Protein AF-A0A2J8M3Q3-F1 (afdb_monomer)

Nearest PDB structures (foldseek):
  8e0m-assembly4_L  TM=4.796E-01  e=5.998E-02  synthetic construct
  5k7v-assembly1_B  TM=4.804E-01  e=2.200E-01  synthetic construct

Radius of gyration: 15.92 Å; Cα contacts (8 Å, |Δi|>4): 156; chains: 1; bounding box: 39×34×41 Å

InterPro domains:
  IPR028765 IQ calmodulin-binding motif-containing protein 1 [PTHR15673] (1-161)

Sequence (162 aa):
MKPTGTDPRILSIAAEVAKSPEQNVPVILLKLKEIINITPLGSSELKKIKQDIYCYDLIQYCLLVLSQDYSRIQGGWTTISQLTQILSHCCVDLEPGEDAEEFYNELLPSAAENFLVLGRQLQTCFINAAKAEEKDELLHFFQIVTDSLFWLLGGHVELIQN

Organism: Pan troglodytes (NCBI:txid9598)

Solvent-accessible surface area (backbone atoms only — not comparable to full-atom values): 9139 Å² total; per-residue (Å²): 129,86,69,91,78,63,58,68,68,57,54,50,46,45,56,47,50,78,72,47,60,75,79,52,35,66,68,56,57,54,57,53,51,59,59,58,71,75,40,59,86,92,36,74,65,42,49,50,51,35,45,46,38,50,77,60,47,49,50,57,52,44,49,54,60,67,71,45,70,57,92,70,43,72,68,38,66,65,44,51,32,51,44,42,38,45,44,26,60,44,61,38,87,54,76,61,70,93,50,38,66,55,43,64,71,46,51,49,53,51,49,53,51,45,39,53,52,51,42,52,50,37,51,52,51,41,73,69,46,87,50,69,70,59,32,55,52,36,50,52,44,38,49,44,34,51,52,24,45,51,51,32,43,72,59,38,57,66,84,75,58,128

Secondary structure (DSSP, 8-state):
---TT--HHHHHHHHHHTTS-GGGHHHHHTHHHHHHHHSPTT-HHHHHHHHHHHHTTHHHHHHHHHTS-GGGSTTHHHHHHHHHHHHHHHHTT---GGGHHHIIIIIHHHHHHHHHHHHHHHHHHHHH--SHHHHHHHHHHHHHHHHHHHHHHHH-GGGG--

Mean predicted aligned error: 4.24 Å

Foldseek 3Di:
DPDPDQDVLLVVLLVDLVPDDLLCNLVSLLSLVVVLVVDDPPDPVNQRNLQSCVVSCVLVSLLVQLPDDQVSHVPGLVSNLSSLLSNLVSLFPHDNPPCVCCSLPPSLLSSLVSLVVVLVVLVVQLVVDPDPVSNVVSVVSSVSSVVSNVSNCVRPVVSVPD

pLDDT: mean 91.91, std 9.01, range [40.97, 98.06]

Structure (mmCIF, N/CA/C/O backbone):
data_AF-A0A2J8M3Q3-F1
#
_entry.id   AF-A0A2J8M3Q3-F1
#
loop_
_atom_site.group_PDB
_atom_site.id
_atom_site.type_symbol
_atom_site.label_atom_id
_atom_site.label_alt_id
_atom_site.label_comp_id
_atom_site.label_asym_id
_atom_site.label_entity_id
_atom_site.label_seq_id
_atom_site.pdbx_PDB_ins_code
_atom_site.Cartn_x
_atom_site.Cartn_y
_atom_site.Cartn_z
_atom_site.occupancy
_atom_site.B_iso_or_equiv
_atom_site.auth_seq_id
_atom_site.auth_comp_id
_atom_site.auth_asym_id
_atom_site.auth_atom_id
_atom_site.pdbx_PDB_model_num
ATOM 1 N N . MET A 1 1 ? -19.393 -1.900 16.021 1.00 40.97 1 MET A N 1
ATOM 2 C CA . MET A 1 1 ? -20.236 -0.683 16.220 1.00 40.97 1 MET A CA 1
ATOM 3 C C . MET A 1 1 ? -19.792 0.390 15.226 1.00 40.97 1 MET A C 1
ATOM 5 O O . MET A 1 1 ? -18.594 0.591 15.122 1.00 40.97 1 MET A O 1
ATOM 9 N N . LYS A 1 2 ? -20.690 1.086 14.501 1.00 42.12 2 LYS A N 1
ATOM 10 C CA . LYS A 1 2 ? -20.265 2.247 13.683 1.00 42.12 2 LYS A CA 1
ATOM 11 C C . LYS A 1 2 ? -19.707 3.336 14.613 1.00 42.12 2 LYS A C 1
ATOM 13 O O . LYS A 1 2 ? -20.424 3.688 15.554 1.00 42.12 2 LYS A O 1
ATOM 18 N N . PRO A 1 3 ? -18.497 3.878 14.388 1.00 49.38 3 PRO A N 1
ATOM 19 C CA . PRO A 1 3 ? -17.954 4.910 15.256 1.00 49.38 3 PRO A CA 1
ATOM 20 C C . PRO A 1 3 ? -18.838 6.154 15.148 1.00 49.38 3 PRO A C 1
ATOM 22 O O . PRO A 1 3 ? -18.965 6.770 14.088 1.00 49.38 3 PRO A O 1
ATOM 25 N N . THR A 1 4 ? -19.491 6.542 16.241 1.00 56.81 4 THR A N 1
ATOM 26 C CA . THR A 1 4 ? -20.124 7.859 16.340 1.00 56.81 4 THR A CA 1
ATOM 27 C C . THR A 1 4 ? -19.016 8.908 16.326 1.00 56.81 4 THR A C 1
ATOM 29 O O . THR A 1 4 ? -18.391 9.170 17.350 1.00 56.81 4 THR A O 1
ATOM 32 N N . GLY A 1 5 ? -18.743 9.463 15.142 1.00 78.69 5 GLY A N 1
ATOM 33 C CA . GLY A 1 5 ? -17.742 10.507 14.932 1.00 78.69 5 GLY A CA 1
ATOM 34 C C . GLY A 1 5 ? -16.705 10.237 13.840 1.00 78.69 5 GLY A C 1
ATOM 35 O O . GLY A 1 5 ? -15.648 10.852 13.922 1.00 78.69 5 GLY A O 1
ATOM 36 N N . THR A 1 6 ? -16.960 9.358 12.866 1.00 85.31 6 THR A N 1
ATOM 37 C CA . THR A 1 6 ? -16.080 9.165 11.694 1.00 85.31 6 THR A CA 1
ATOM 38 C C . THR A 1 6 ? -15.745 10.483 10.989 1.00 85.31 6 THR A C 1
ATOM 40 O O . THR A 1 6 ? -16.621 11.335 10.807 1.00 85.31 6 THR A O 1
ATOM 43 N N . ASP A 1 7 ? -14.495 10.634 10.551 1.00 91.88 7 ASP A N 1
ATOM 44 C CA . ASP A 1 7 ? -14.064 11.762 9.726 1.00 91.88 7 ASP A CA 1
ATOM 45 C C . ASP A 1 7 ? -14.880 11.831 8.412 1.00 91.88 7 ASP A C 1
ATOM 47 O O . ASP A 1 7 ? -14.905 10.871 7.631 1.00 91.88 7 ASP A O 1
ATOM 51 N N . PRO A 1 8 ? -15.551 12.962 8.120 1.00 93.31 8 PRO A N 1
ATOM 52 C CA . PRO A 1 8 ? -16.427 13.078 6.956 1.00 93.31 8 PRO A CA 1
ATOM 53 C C . PRO A 1 8 ? -15.691 12.890 5.622 1.00 93.31 8 PRO A C 1
ATOM 55 O O . PRO A 1 8 ? -16.306 12.464 4.643 1.00 93.31 8 PRO A O 1
ATOM 58 N N . ARG A 1 9 ? -14.383 13.173 5.568 1.00 95.38 9 ARG A N 1
ATOM 59 C CA . ARG A 1 9 ? -13.558 12.974 4.371 1.00 95.38 9 ARG A CA 1
ATOM 60 C C . ARG A 1 9 ? -13.356 11.486 4.103 1.00 95.38 9 ARG A C 1
ATOM 62 O O . ARG A 1 9 ? -13.510 11.057 2.962 1.00 95.38 9 ARG A O 1
ATOM 69 N N . ILE A 1 10 ? -13.099 10.695 5.147 1.00 96.62 10 ILE A N 1
ATOM 70 C CA . ILE A 1 10 ? -12.963 9.235 5.036 1.00 96.62 10 ILE A CA 1
ATOM 71 C C . ILE A 1 10 ? -14.292 8.601 4.636 1.00 96.62 10 ILE A C 1
ATOM 73 O O . ILE A 1 10 ? -14.337 7.811 3.694 1.00 96.62 10 ILE A O 1
ATOM 77 N N . LEU A 1 11 ? -15.393 9.025 5.264 1.00 95.81 11 LEU A N 1
ATOM 78 C CA . LEU A 1 11 ? -16.731 8.560 4.895 1.00 95.81 11 LEU A CA 1
ATOM 79 C C . LEU A 1 11 ? -17.065 8.871 3.426 1.00 95.81 11 LEU A C 1
ATOM 81 O O . LEU A 1 11 ? -17.655 8.038 2.736 1.00 95.81 11 LEU A O 1
ATOM 85 N N . SER A 1 12 ? -16.683 10.055 2.936 1.00 96.62 12 SER A N 1
ATOM 86 C CA . SER A 1 12 ? -16.873 10.430 1.532 1.00 96.62 12 SER A CA 1
ATOM 87 C C . SER A 1 12 ? -16.075 9.531 0.587 1.00 96.62 12 SER A C 1
ATOM 89 O O . SER A 1 12 ? -16.624 9.089 -0.419 1.00 96.62 12 SER A O 1
ATOM 91 N N . ILE A 1 13 ? -14.810 9.240 0.909 1.00 97.38 13 ILE A N 1
ATOM 92 C CA . ILE A 1 13 ? -13.960 8.348 0.106 1.00 97.38 13 ILE A CA 1
ATOM 93 C C . ILE A 1 13 ? -14.554 6.939 0.078 1.00 97.38 13 ILE A C 1
ATOM 95 O O . ILE A 1 13 ? -14.723 6.377 -1.000 1.00 97.38 13 ILE A O 1
ATOM 99 N N . ALA A 1 14 ? -14.960 6.398 1.228 1.00 97.06 14 ALA A N 1
ATOM 100 C CA . ALA A 1 14 ? -15.593 5.083 1.308 1.00 97.06 14 ALA A CA 1
ATOM 101 C C . ALA A 1 14 ? -16.885 5.000 0.482 1.00 97.06 14 ALA A C 1
ATOM 103 O O . ALA A 1 14 ? -17.098 4.043 -0.264 1.00 97.06 14 ALA A O 1
ATOM 104 N N . ALA A 1 15 ? -17.729 6.032 0.548 1.00 96.31 15 ALA A N 1
ATOM 105 C CA . ALA A 1 15 ? -18.946 6.101 -0.253 1.00 96.31 15 ALA A CA 1
ATOM 106 C C . ALA A 1 15 ? -18.667 6.191 -1.764 1.00 96.31 15 ALA A C 1
ATOM 108 O O . ALA A 1 15 ? -19.468 5.693 -2.557 1.00 96.31 15 ALA A O 1
ATOM 109 N N . GLU A 1 16 ? -17.574 6.841 -2.167 1.00 97.06 16 GLU A N 1
ATOM 110 C CA . GLU A 1 16 ? -17.154 6.954 -3.565 1.00 97.06 16 GLU A CA 1
ATOM 111 C C . GLU A 1 16 ? -16.574 5.632 -4.081 1.00 97.06 16 GLU A C 1
ATOM 113 O O . GLU A 1 16 ? -16.980 5.187 -5.154 1.00 97.06 16 GLU A O 1
ATOM 118 N N . VAL A 1 17 ? -15.715 4.962 -3.301 1.00 96.25 17 VAL A N 1
ATOM 119 C CA . VAL A 1 17 ? -15.181 3.622 -3.613 1.00 96.25 17 VAL A CA 1
ATOM 120 C C . VAL A 1 17 ? -16.322 2.628 -3.824 1.00 96.25 17 VAL A C 1
ATOM 122 O O . VAL A 1 17 ? -16.380 1.984 -4.865 1.00 96.25 17 VAL A O 1
ATOM 125 N N . ALA A 1 18 ? -17.293 2.582 -2.907 1.00 94.81 18 ALA A N 1
ATOM 126 C CA . ALA A 1 18 ? -18.409 1.634 -2.963 1.00 94.81 18 ALA A CA 1
ATOM 127 C C . ALA A 1 18 ? -19.344 1.807 -4.178 1.00 94.81 18 ALA A C 1
ATOM 129 O O . ALA A 1 18 ? -20.105 0.900 -4.508 1.00 94.81 18 ALA A O 1
ATOM 130 N N . LYS A 1 19 ? -19.343 2.980 -4.822 1.00 94.62 19 LYS A N 1
ATOM 131 C CA . LYS A 1 19 ? -20.229 3.302 -5.958 1.00 94.62 19 LYS A CA 1
ATOM 132 C C . LYS A 1 19 ? -19.501 3.357 -7.295 1.00 94.62 19 LYS A C 1
ATOM 134 O O . LYS A 1 19 ? -20.152 3.505 -8.330 1.00 94.62 19 LYS A O 1
ATOM 139 N N . SER A 1 20 ? -18.175 3.305 -7.277 1.00 93.88 20 SER A N 1
ATOM 140 C CA . SER A 1 20 ? -17.359 3.507 -8.466 1.00 93.88 20 SER A CA 1
ATOM 141 C C . SER A 1 20 ? -17.000 2.179 -9.129 1.00 93.88 20 SER A C 1
ATOM 143 O O . SER A 1 20 ? -16.844 1.172 -8.444 1.00 93.88 20 SER A O 1
ATOM 145 N N . PRO A 1 21 ? -16.823 2.158 -10.460 1.00 90.75 21 PRO A N 1
ATOM 146 C CA . PRO A 1 21 ? -16.234 1.012 -11.141 1.00 90.75 21 PRO A CA 1
ATOM 147 C C . PRO A 1 21 ? -14.828 0.709 -10.606 1.00 90.75 21 PRO A C 1
ATOM 149 O O . PRO A 1 21 ? -14.077 1.640 -10.309 1.00 90.75 21 PRO A O 1
ATOM 152 N N . GLU A 1 22 ? -14.445 -0.570 -10.574 1.00 89.38 22 GLU A N 1
ATOM 153 C CA . GLU A 1 22 ? -13.157 -1.046 -10.035 1.00 89.38 22 GLU A CA 1
ATOM 154 C C . GLU A 1 22 ? -11.948 -0.276 -10.587 1.00 89.38 22 GLU A C 1
ATOM 156 O O . GLU A 1 22 ? -11.063 0.120 -9.836 1.00 89.38 22 GLU A O 1
ATOM 161 N N . GLN A 1 23 ? -11.952 0.042 -11.885 1.00 88.75 23 GLN A N 1
ATOM 162 C CA . GLN A 1 23 ? -10.876 0.791 -12.550 1.00 88.75 23 GLN A CA 1
ATOM 163 C C . GLN A 1 23 ? -10.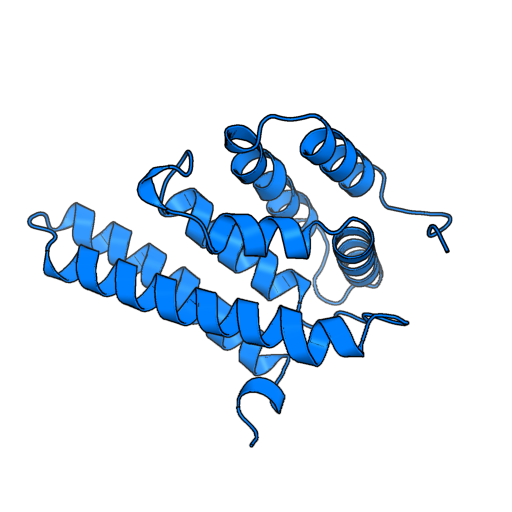629 2.202 -11.975 1.00 88.75 23 GLN A C 1
ATOM 165 O O . GLN A 1 23 ? -9.528 2.732 -12.106 1.00 88.75 23 GLN A O 1
ATOM 170 N N . ASN A 1 24 ? -11.635 2.814 -11.337 1.00 92.44 24 ASN A N 1
ATOM 171 C CA . ASN A 1 24 ? -11.532 4.152 -10.745 1.00 92.44 24 ASN A CA 1
ATOM 172 C C . ASN A 1 24 ? -11.113 4.106 -9.268 1.00 92.44 24 ASN A C 1
ATOM 174 O O . ASN A 1 24 ? -10.636 5.113 -8.741 1.00 92.44 24 ASN A O 1
ATOM 178 N N . VAL A 1 25 ? -11.277 2.958 -8.601 1.00 94.56 25 VAL A N 1
ATOM 179 C CA . VAL A 1 25 ? -10.968 2.778 -7.174 1.00 94.56 25 VAL A CA 1
ATOM 180 C C . VAL A 1 25 ? -9.530 3.191 -6.828 1.00 94.56 25 VAL A C 1
ATOM 182 O O . VAL A 1 25 ? -9.382 3.952 -5.870 1.00 94.56 25 VAL A O 1
ATOM 185 N N . PRO A 1 26 ? -8.480 2.832 -7.602 1.00 95.06 26 PRO A N 1
ATOM 186 C CA . PRO A 1 26 ? -7.110 3.248 -7.297 1.00 95.06 26 PRO A CA 1
ATOM 187 C C . PRO A 1 26 ? -6.965 4.768 -7.168 1.00 95.06 26 PRO A C 1
ATOM 189 O O . PRO A 1 26 ? -6.379 5.255 -6.207 1.00 95.06 26 PRO A O 1
ATOM 192 N N . VAL A 1 27 ? -7.555 5.529 -8.096 1.00 94.69 27 VAL A N 1
ATOM 193 C CA . VAL A 1 27 ? -7.476 7.000 -8.120 1.00 94.69 27 VAL A CA 1
ATOM 194 C C . VAL A 1 27 ? -8.226 7.617 -6.937 1.00 94.69 27 VAL A C 1
ATOM 196 O O . VAL A 1 27 ? -7.780 8.614 -6.372 1.00 94.69 27 VAL A O 1
ATOM 199 N N . ILE A 1 28 ? -9.350 7.021 -6.536 1.00 96.81 28 ILE A N 1
ATOM 200 C CA . ILE A 1 28 ? -10.132 7.477 -5.381 1.00 96.81 28 ILE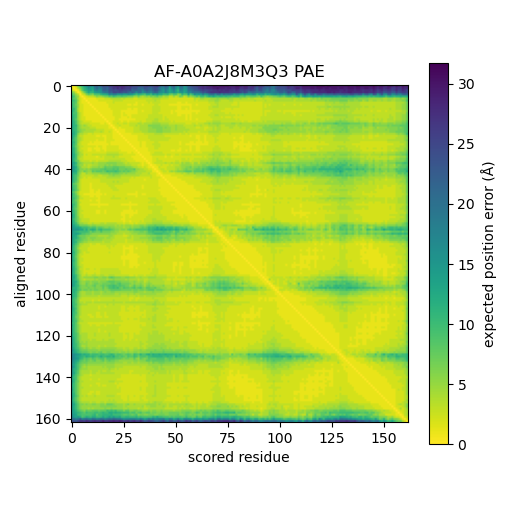 A CA 1
ATOM 201 C C . ILE A 1 28 ? -9.350 7.247 -4.082 1.00 96.81 28 ILE A C 1
ATOM 203 O O . ILE A 1 28 ? -9.282 8.148 -3.247 1.00 96.81 28 ILE A O 1
ATOM 207 N N . LEU A 1 29 ? -8.710 6.083 -3.935 1.00 97.06 29 LEU A N 1
ATOM 208 C CA . LEU A 1 29 ? -7.894 5.744 -2.766 1.00 97.06 29 LEU A CA 1
ATOM 209 C C . LEU A 1 29 ? -6.694 6.687 -2.593 1.00 97.06 29 LEU A C 1
ATOM 211 O O . LEU A 1 29 ? -6.321 6.984 -1.461 1.00 97.06 29 LEU A O 1
ATOM 215 N N . LEU A 1 30 ? -6.136 7.246 -3.676 1.00 96.75 30 LEU A N 1
ATOM 216 C CA . LEU A 1 30 ? -5.049 8.233 -3.581 1.00 96.75 30 LEU A CA 1
ATOM 217 C C . LEU A 1 30 ? -5.433 9.490 -2.784 1.00 96.75 30 LEU A C 1
ATOM 219 O O . LEU A 1 30 ? -4.554 10.123 -2.197 1.00 96.75 30 LEU A O 1
ATOM 223 N N . LYS A 1 31 ? -6.727 9.830 -2.686 1.00 96.69 31 LYS A N 1
ATOM 224 C CA . LYS A 1 31 ? -7.206 10.963 -1.871 1.00 96.69 31 LYS A CA 1
ATOM 225 C C . LYS A 1 31 ? -6.888 10.786 -0.379 1.00 96.69 31 LYS A C 1
ATOM 227 O O . LYS A 1 31 ? -6.769 11.775 0.341 1.00 96.69 31 LYS A O 1
ATOM 232 N N . LEU A 1 32 ? -6.685 9.549 0.087 1.00 96.69 32 LEU A N 1
ATOM 233 C CA . LEU A 1 32 ? -6.262 9.262 1.461 1.00 96.69 32 LEU A CA 1
ATOM 234 C C . LEU A 1 32 ? -4.892 9.863 1.781 1.00 96.69 32 LEU A C 1
ATOM 236 O O . LEU A 1 32 ? -4.674 10.322 2.901 1.00 96.69 32 LEU A O 1
ATOM 240 N N . LYS A 1 33 ? -3.984 9.923 0.799 1.00 93.75 33 LYS A N 1
ATOM 241 C CA . LYS A 1 33 ? -2.633 10.461 0.989 1.00 93.75 33 LYS A CA 1
ATOM 242 C C . LYS A 1 33 ? -2.652 11.926 1.407 1.00 93.75 33 LYS A C 1
ATOM 244 O O . LYS A 1 33 ? -1.881 12.319 2.275 1.00 93.75 33 LYS A O 1
ATOM 249 N N . GLU A 1 34 ? -3.533 12.727 0.813 1.00 91.88 34 GLU A N 1
ATOM 250 C CA . GLU A 1 34 ? -3.663 14.140 1.170 1.00 91.88 34 GLU A CA 1
ATOM 251 C C . GLU A 1 34 ? -4.119 14.293 2.622 1.00 91.88 34 GLU A C 1
ATOM 253 O O . GLU A 1 34 ? -3.503 15.038 3.377 1.00 91.88 34 GLU A O 1
ATOM 258 N N . ILE A 1 35 ? -5.128 13.519 3.035 1.00 93.81 35 ILE A N 1
ATOM 259 C CA . ILE A 1 35 ? -5.657 13.533 4.404 1.00 93.81 35 ILE A CA 1
ATOM 260 C C . ILE A 1 35 ? -4.570 13.140 5.410 1.00 93.81 35 ILE A C 1
ATOM 262 O O . ILE A 1 35 ? -4.383 13.833 6.404 1.00 93.81 35 ILE A O 1
ATOM 266 N N . ILE A 1 36 ? -3.827 12.065 5.137 1.00 92.12 36 ILE A N 1
ATOM 267 C CA . ILE A 1 36 ? -2.764 11.571 6.024 1.00 92.12 36 ILE A CA 1
ATOM 268 C C . ILE A 1 36 ? -1.618 12.584 6.135 1.00 92.12 36 ILE A C 1
ATOM 270 O O . ILE A 1 36 ? -1.115 12.816 7.230 1.00 92.12 36 ILE A O 1
ATOM 274 N N . ASN A 1 37 ? -1.216 13.207 5.024 1.00 89.75 37 ASN A N 1
ATOM 275 C CA . ASN A 1 37 ? -0.048 14.090 4.984 1.00 89.75 37 ASN A CA 1
ATOM 276 C C . ASN A 1 37 ? -0.272 15.450 5.654 1.00 89.75 37 ASN A C 1
ATOM 278 O O . ASN A 1 37 ? 0.687 16.046 6.142 1.00 89.75 37 ASN A O 1
ATOM 282 N N . ILE A 1 38 ? -1.504 15.969 5.652 1.00 90.12 38 ILE A N 1
ATOM 283 C CA . ILE A 1 38 ? -1.810 17.246 6.316 1.00 90.12 38 ILE A CA 1
ATOM 284 C C . ILE A 1 38 ? -2.040 17.086 7.822 1.00 90.12 38 ILE A C 1
ATOM 286 O O . ILE A 1 38 ? -1.990 18.077 8.552 1.00 90.12 38 ILE A O 1
ATOM 290 N N . THR A 1 39 ? -2.293 15.864 8.297 1.00 89.56 39 THR A N 1
ATOM 291 C CA . THR A 1 39 ? -2.505 15.597 9.718 1.00 89.56 39 THR A CA 1
ATOM 292 C C . THR A 1 39 ? -1.160 15.364 10.423 1.00 89.56 39 THR A C 1
ATOM 294 O O . THR A 1 39 ? -0.366 14.533 9.981 1.00 89.56 39 THR A O 1
ATOM 297 N N . PRO A 1 40 ? -0.875 16.052 11.547 1.00 88.44 40 PRO A N 1
ATOM 298 C CA . PRO A 1 40 ? 0.400 15.911 12.245 1.00 88.44 40 PRO A CA 1
ATOM 299 C C . PRO A 1 40 ? 0.698 14.469 12.681 1.00 88.44 40 PRO A C 1
ATOM 301 O O . PRO A 1 40 ? -0.160 13.789 13.258 1.00 88.44 40 PRO A O 1
ATOM 304 N N . LEU A 1 41 ? 1.941 14.028 12.465 1.00 84.44 41 LEU A N 1
ATOM 305 C CA . LEU A 1 41 ? 2.418 12.710 12.888 1.00 84.44 41 LEU A CA 1
ATOM 306 C C . LEU A 1 41 ? 2.271 12.526 14.406 1.00 84.44 41 LEU A C 1
ATOM 308 O O . LEU A 1 41 ? 2.543 13.437 15.186 1.00 84.44 41 LEU A O 1
ATOM 312 N N . GLY A 1 42 ? 1.823 11.339 14.821 1.00 83.38 42 GLY A N 1
ATOM 313 C CA . GLY A 1 42 ? 1.614 10.990 16.231 1.00 83.38 42 GLY A CA 1
ATOM 314 C C . GLY A 1 42 ? 0.405 11.656 16.902 1.00 83.38 42 GLY A C 1
ATOM 315 O O . GLY A 1 42 ? 0.143 11.388 18.075 1.00 83.38 42 GLY A O 1
ATOM 316 N N . SER A 1 43 ? -0.351 12.500 16.192 1.00 89.69 43 SER A N 1
ATOM 317 C CA . SER A 1 43 ? -1.559 13.122 16.741 1.00 89.69 43 SER A CA 1
ATOM 318 C C . SER A 1 43 ? -2.677 12.102 16.986 1.00 89.69 43 SER A C 1
ATOM 320 O O . SER A 1 43 ? -2.802 11.093 16.288 1.00 89.69 43 SER A O 1
ATOM 322 N N . SER A 1 44 ? -3.541 12.392 17.963 1.00 90.00 44 SER A N 1
ATOM 323 C CA . SER A 1 44 ? -4.771 11.622 18.188 1.00 90.00 44 SER A CA 1
ATOM 324 C C . SER A 1 44 ? -5.715 11.677 16.984 1.00 90.00 44 SER A C 1
ATOM 326 O O . SER A 1 44 ? -6.432 10.715 16.722 1.00 90.00 44 SER A O 1
ATOM 328 N N . GLU A 1 45 ? -5.680 12.777 16.226 1.00 91.69 45 GLU A N 1
ATOM 329 C CA . GLU A 1 45 ? -6.415 12.923 14.972 1.00 91.69 45 GLU A CA 1
ATOM 330 C C . GLU A 1 45 ? -5.940 11.907 13.929 1.00 91.69 45 GLU A C 1
ATOM 332 O O . GLU A 1 45 ? -6.767 11.200 13.358 1.00 91.69 45 GLU A O 1
ATOM 337 N N . LEU A 1 46 ? -4.625 11.760 13.728 1.00 91.88 46 LEU A N 1
ATOM 338 C CA . LEU A 1 46 ? -4.089 10.794 12.767 1.00 91.88 46 LEU A CA 1
ATOM 339 C C . LEU A 1 46 ? -4.441 9.355 13.156 1.00 91.88 46 LEU A C 1
ATOM 341 O O . LEU A 1 46 ? -4.815 8.567 12.291 1.00 91.88 46 LEU A O 1
ATOM 345 N N . LYS A 1 47 ? -4.367 9.015 14.450 1.00 92.06 47 LYS A N 1
ATOM 346 C CA . LYS A 1 47 ? -4.786 7.692 14.946 1.00 92.06 47 LYS A CA 1
ATOM 347 C C . LYS A 1 47 ? -6.244 7.402 14.602 1.00 92.06 47 LYS A C 1
ATOM 349 O O . LYS A 1 47 ? -6.549 6.344 14.059 1.00 92.06 47 LYS A O 1
ATOM 354 N N . LYS A 1 48 ? -7.123 8.376 14.841 1.00 92.75 48 LYS A N 1
ATOM 355 C CA . LYS A 1 48 ? -8.542 8.266 14.507 1.00 92.75 48 LYS A CA 1
ATOM 356 C C . LYS A 1 48 ? -8.778 8.142 13.001 1.00 92.75 48 LYS A C 1
ATOM 358 O O . LYS A 1 48 ? -9.578 7.316 12.586 1.00 92.75 48 LYS A O 1
ATOM 363 N N . ILE A 1 49 ? -8.062 8.913 12.182 1.00 94.38 49 ILE A N 1
ATOM 364 C CA . ILE A 1 49 ? -8.138 8.813 10.718 1.00 94.38 49 ILE A CA 1
ATOM 365 C C . ILE A 1 49 ? -7.739 7.411 10.252 1.00 94.38 49 ILE A C 1
ATOM 367 O O . ILE A 1 49 ? -8.444 6.829 9.437 1.00 94.38 49 ILE A O 1
ATOM 371 N N . LYS A 1 50 ? -6.649 6.837 10.779 1.00 94.62 50 LYS A N 1
ATOM 372 C CA . LYS A 1 50 ? -6.232 5.464 10.447 1.00 94.62 50 LYS A CA 1
ATOM 373 C C . LYS A 1 50 ? -7.278 4.427 10.865 1.00 94.62 50 LYS A C 1
ATOM 375 O O . LYS A 1 50 ? -7.574 3.531 10.082 1.00 94.62 50 LYS A O 1
ATOM 380 N N . GLN A 1 51 ? -7.870 4.583 12.050 1.00 94.12 51 GLN A N 1
ATOM 381 C CA . GLN A 1 51 ? -8.973 3.735 12.516 1.00 94.12 51 GLN A CA 1
ATOM 382 C C . GLN A 1 51 ? -10.190 3.838 11.594 1.00 94.12 51 GLN A C 1
ATOM 384 O O . GLN A 1 51 ? -10.718 2.814 11.183 1.00 94.12 51 GLN A O 1
ATOM 389 N N . ASP A 1 52 ? -10.599 5.048 11.204 1.00 94.88 52 ASP A N 1
ATOM 390 C CA . ASP A 1 52 ? -11.693 5.231 10.249 1.00 94.88 52 ASP A CA 1
ATOM 391 C C . ASP A 1 52 ? -11.345 4.586 8.893 1.00 94.88 52 ASP A C 1
ATOM 393 O O . ASP A 1 52 ? -12.160 3.865 8.333 1.00 94.88 52 ASP A O 1
ATOM 397 N N . ILE A 1 53 ? -10.127 4.769 8.371 1.00 95.94 53 ILE A N 1
ATOM 398 C CA . ILE A 1 53 ? -9.678 4.125 7.122 1.00 95.94 53 ILE A CA 1
ATOM 399 C C . ILE A 1 53 ? -9.814 2.597 7.211 1.00 95.94 53 ILE A C 1
ATOM 401 O O . ILE A 1 53 ? -10.294 1.977 6.261 1.00 95.94 53 ILE A O 1
ATOM 405 N N . TYR A 1 54 ? -9.438 2.003 8.345 1.00 95.31 54 TYR A N 1
ATOM 406 C CA . TYR A 1 54 ? -9.571 0.567 8.585 1.00 95.31 54 TYR A CA 1
ATOM 407 C C . TYR A 1 54 ? -11.036 0.122 8.707 1.00 95.31 54 TYR A C 1
ATOM 409 O O . TYR A 1 54 ? -11.447 -0.801 8.018 1.00 95.31 54 TYR A O 1
ATOM 417 N N . CYS A 1 55 ? -11.859 0.824 9.493 1.00 93.50 55 CYS A N 1
ATOM 418 C CA . CYS A 1 55 ? -13.272 0.482 9.704 1.00 93.50 55 CYS A CA 1
ATOM 419 C C . CYS A 1 55 ? -14.150 0.558 8.441 1.00 93.50 55 CYS A C 1
ATOM 421 O O . CYS A 1 55 ? -15.270 0.050 8.456 1.00 93.50 55 CYS A O 1
ATOM 423 N N . TYR A 1 56 ? -13.700 1.250 7.391 1.00 95.06 56 TYR A N 1
ATOM 424 C CA . TYR A 1 56 ? -14.381 1.314 6.090 1.00 95.06 56 TYR A CA 1
ATOM 425 C C . TYR A 1 56 ? -13.689 0.460 5.015 1.00 95.06 56 TYR A C 1
ATOM 427 O O . TYR A 1 56 ? -13.881 0.702 3.822 1.00 95.06 56 TYR A O 1
ATOM 435 N N . ASP A 1 57 ? -12.874 -0.508 5.433 1.00 95.06 57 ASP A N 1
ATOM 436 C CA . ASP A 1 57 ? -12.173 -1.479 4.590 1.00 95.06 57 ASP A CA 1
ATOM 437 C C . ASP A 1 57 ? -11.224 -0.858 3.549 1.00 95.06 57 ASP A C 1
ATOM 439 O O . ASP A 1 57 ? -10.825 -1.492 2.570 1.00 95.06 57 ASP A O 1
ATOM 443 N N . LEU A 1 58 ? -10.841 0.413 3.709 1.00 97.06 58 LEU A N 1
ATOM 444 C CA . LEU A 1 58 ? -10.062 1.125 2.692 1.00 97.06 58 LEU A CA 1
ATOM 445 C C . LEU A 1 58 ? -8.621 0.610 2.606 1.00 97.06 58 LEU A C 1
ATOM 447 O O . LEU A 1 58 ? -8.003 0.695 1.542 1.00 97.06 58 LEU A O 1
ATOM 451 N N . ILE A 1 59 ? -8.101 0.039 3.697 1.00 96.25 59 ILE A N 1
ATOM 452 C CA . ILE A 1 59 ? -6.816 -0.674 3.716 1.00 96.25 59 ILE A CA 1
ATOM 453 C C . ILE A 1 59 ? -6.908 -1.929 2.835 1.00 96.25 59 ILE A C 1
ATOM 455 O O . ILE A 1 59 ? -6.047 -2.157 1.984 1.00 96.25 59 ILE A O 1
ATOM 459 N N . GLN A 1 60 ? -7.988 -2.694 2.977 1.00 95.12 60 GLN A N 1
ATOM 460 C CA . GLN A 1 60 ? -8.275 -3.908 2.221 1.00 95.12 60 GLN A CA 1
ATOM 461 C C . GLN A 1 60 ? -8.458 -3.583 0.735 1.00 95.12 60 GLN A C 1
ATOM 463 O O . GLN A 1 60 ? -7.900 -4.275 -0.113 1.00 95.12 60 GLN A O 1
ATOM 468 N N . TYR A 1 61 ? -9.142 -2.484 0.395 1.00 96.00 61 TYR A N 1
ATOM 469 C CA . TYR A 1 61 ? -9.217 -2.007 -0.990 1.00 96.00 61 TYR A CA 1
ATOM 470 C C . TYR A 1 61 ? -7.842 -1.627 -1.558 1.00 96.00 61 TYR A C 1
ATOM 472 O O . TYR A 1 61 ? -7.564 -1.947 -2.714 1.00 96.00 61 TYR A O 1
ATOM 480 N N . CYS A 1 62 ? -6.962 -0.987 -0.775 1.00 96.50 62 CYS A N 1
ATOM 481 C CA . CYS A 1 62 ? -5.588 -0.717 -1.217 1.00 96.50 62 CYS A CA 1
ATOM 482 C C . CYS A 1 62 ? -4.836 -2.022 -1.506 1.00 96.50 62 CYS A C 1
ATOM 484 O O . CYS A 1 62 ? -4.241 -2.159 -2.573 1.00 96.50 62 CYS A O 1
ATOM 486 N N . LEU A 1 63 ? -4.898 -2.993 -0.592 1.00 95.94 63 LEU A N 1
ATOM 487 C CA . LEU A 1 63 ? -4.257 -4.297 -0.760 1.00 95.94 63 LEU A CA 1
ATOM 488 C C . LEU A 1 63 ? -4.805 -5.055 -1.977 1.00 95.94 63 LEU A C 1
ATOM 490 O O . LEU A 1 63 ? -4.029 -5.603 -2.762 1.00 95.94 63 LEU A O 1
ATOM 494 N N . LEU A 1 64 ? -6.126 -5.044 -2.175 1.00 94.50 64 LEU A N 1
ATOM 495 C CA . LEU A 1 64 ? -6.778 -5.672 -3.322 1.00 94.50 64 LEU A CA 1
ATOM 496 C C . LEU A 1 64 ? -6.283 -5.064 -4.634 1.00 94.50 64 LEU A C 1
ATOM 498 O O . LEU A 1 64 ? -5.932 -5.805 -5.545 1.00 94.50 64 LEU A O 1
ATOM 502 N N . VAL A 1 65 ? -6.209 -3.732 -4.722 1.00 94.06 65 VAL A N 1
ATOM 503 C CA . VAL A 1 65 ? -5.679 -3.038 -5.905 1.00 94.06 65 VAL A CA 1
ATOM 504 C C . VAL A 1 65 ? -4.219 -3.414 -6.159 1.00 94.06 65 VAL A C 1
ATOM 506 O O . VAL A 1 65 ? -3.860 -3.689 -7.299 1.00 94.06 65 VAL A O 1
ATOM 509 N N . LEU A 1 66 ? -3.382 -3.454 -5.119 1.00 94.00 66 LEU A N 1
ATOM 510 C CA . LEU A 1 66 ? -1.962 -3.804 -5.253 1.00 94.00 66 LEU A CA 1
ATOM 511 C C . LEU A 1 66 ? -1.743 -5.267 -5.666 1.00 94.00 66 LEU A C 1
ATOM 513 O O . LEU A 1 66 ? -0.770 -5.559 -6.354 1.00 94.00 66 LEU A O 1
ATOM 517 N N . SER A 1 67 ? -2.683 -6.149 -5.320 1.00 91.06 67 SER A N 1
ATOM 518 C CA . SER A 1 67 ? -2.651 -7.573 -5.676 1.00 91.06 67 SER A CA 1
ATOM 519 C C . SER A 1 67 ? -3.093 -7.857 -7.120 1.00 91.06 67 SER A C 1
ATOM 521 O O . SER A 1 67 ? -2.992 -8.994 -7.585 1.00 91.06 67 SER A O 1
ATOM 523 N N . GLN A 1 68 ? -3.626 -6.860 -7.833 1.00 86.25 68 GLN A N 1
ATOM 524 C CA . GLN A 1 68 ? -4.080 -7.005 -9.216 1.00 86.25 68 GLN A CA 1
ATOM 525 C C . GLN A 1 68 ? -2.948 -6.806 -10.235 1.00 86.25 68 GLN A C 1
ATOM 527 O O . GLN A 1 68 ? -1.835 -6.390 -9.926 1.00 86.25 68 GLN A O 1
ATOM 532 N N . ASP A 1 69 ? -3.255 -7.102 -11.500 1.00 83.56 69 ASP A N 1
ATOM 533 C CA . ASP A 1 69 ? -2.362 -6.838 -12.627 1.00 83.56 69 ASP A CA 1
ATOM 534 C C . ASP A 1 69 ? -2.093 -5.328 -12.767 1.00 83.56 69 ASP A C 1
ATOM 536 O O . ASP A 1 69 ? -2.944 -4.562 -13.233 1.00 83.56 69 ASP A O 1
ATOM 540 N N . TYR A 1 70 ? -0.882 -4.912 -12.386 1.00 81.88 70 TYR A N 1
ATOM 541 C CA . TYR A 1 70 ? -0.450 -3.515 -12.375 1.00 81.88 70 TYR A CA 1
ATOM 542 C C . TYR A 1 70 ? -0.569 -2.821 -13.735 1.00 81.88 70 TYR A C 1
ATOM 544 O O . TYR A 1 70 ? -0.741 -1.602 -13.788 1.00 81.88 70 TYR A O 1
ATOM 552 N N . SER A 1 71 ? -0.506 -3.574 -14.840 1.00 81.44 71 SER A N 1
ATOM 553 C CA . SER A 1 71 ? -0.623 -3.023 -16.194 1.00 81.44 71 SER A CA 1
ATOM 554 C C . SER A 1 71 ? -1.998 -2.402 -16.467 1.00 81.44 71 SER A C 1
ATOM 556 O O . SER A 1 71 ? -2.144 -1.585 -17.377 1.00 81.44 71 SER A O 1
ATOM 558 N N . ARG A 1 72 ? -3.004 -2.760 -15.660 1.00 84.56 72 ARG A N 1
ATOM 559 C CA . ARG A 1 72 ? -4.387 -2.281 -15.765 1.00 84.56 72 ARG A CA 1
ATOM 560 C C . ARG A 1 72 ? -4.689 -1.107 -14.838 1.00 84.56 72 ARG A C 1
ATOM 562 O O . ARG A 1 72 ? -5.762 -0.517 -14.942 1.00 84.56 72 ARG A O 1
ATOM 569 N N . ILE A 1 73 ? -3.766 -0.760 -13.942 1.00 89.06 73 ILE A N 1
ATOM 570 C CA . ILE A 1 73 ? -3.964 0.310 -12.966 1.00 89.06 73 ILE A CA 1
ATOM 571 C C . ILE A 1 73 ? -3.709 1.658 -13.639 1.00 89.06 73 ILE A C 1
ATOM 573 O O . ILE A 1 73 ? -2.617 1.939 -14.142 1.00 89.06 73 ILE A O 1
ATOM 577 N N . GLN A 1 74 ? -4.716 2.531 -13.616 1.00 87.75 74 GLN A N 1
ATOM 578 C CA . GLN A 1 74 ? -4.574 3.896 -14.110 1.00 87.75 74 GLN A CA 1
ATOM 579 C C . GLN A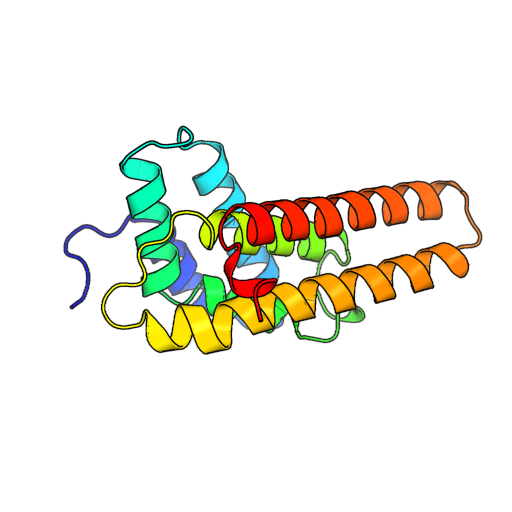 1 74 ? -3.453 4.623 -13.350 1.00 87.75 74 GLN A C 1
ATOM 581 O O . GLN A 1 74 ? -3.451 4.678 -12.122 1.00 87.75 74 GLN A O 1
ATOM 586 N N . GLY A 1 75 ? -2.504 5.200 -14.092 1.00 90.31 75 GLY A N 1
ATOM 587 C CA . GLY A 1 75 ? -1.323 5.871 -13.535 1.00 90.31 75 GLY A CA 1
ATOM 588 C C . GLY A 1 75 ? -0.139 4.945 -13.219 1.00 90.31 75 GLY A C 1
ATOM 589 O O . GLY A 1 75 ? 0.911 5.446 -12.818 1.00 90.31 75 GLY A O 1
ATOM 590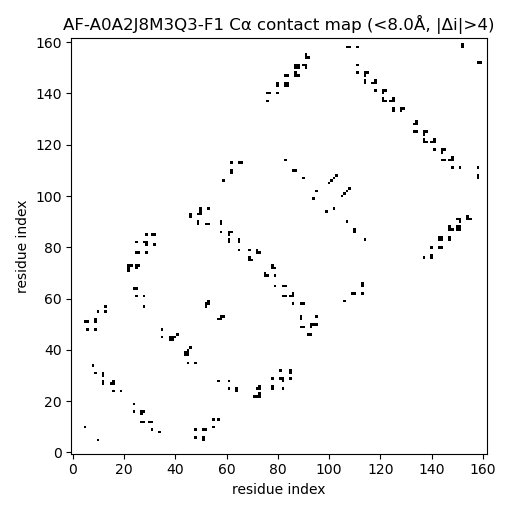 N N . GLY A 1 76 ? -0.267 3.630 -13.445 1.00 93.12 76 GLY A N 1
ATOM 591 C CA . GLY A 1 76 ? 0.836 2.665 -13.396 1.00 93.12 76 GLY A CA 1
ATOM 592 C C . GLY A 1 76 ? 1.625 2.697 -12.084 1.00 93.12 76 GLY A C 1
ATOM 593 O O . GLY A 1 76 ? 1.046 2.789 -10.998 1.00 93.12 76 GLY A O 1
ATOM 594 N N . TRP A 1 77 ? 2.958 2.653 -12.189 1.00 94.69 77 TRP A N 1
ATOM 595 C CA . TRP A 1 77 ? 3.862 2.637 -11.034 1.00 94.69 77 TRP A CA 1
ATOM 596 C C . TRP A 1 77 ? 3.689 3.833 -10.097 1.00 94.69 77 TRP A C 1
ATOM 598 O O . TRP A 1 77 ? 3.774 3.659 -8.886 1.00 94.69 77 TRP A O 1
ATOM 608 N N . THR A 1 78 ? 3.340 5.013 -10.614 1.00 95.75 78 THR A N 1
ATOM 609 C CA . THR A 1 78 ? 3.071 6.189 -9.775 1.00 95.75 78 THR A CA 1
ATOM 610 C C . THR A 1 78 ? 1.928 5.929 -8.796 1.00 95.75 78 THR A C 1
ATOM 612 O O . THR A 1 78 ? 2.073 6.178 -7.600 1.00 95.75 78 THR A O 1
ATOM 615 N N . THR A 1 79 ? 0.802 5.400 -9.278 1.00 95.81 79 THR A N 1
ATOM 616 C CA . THR A 1 79 ? -0.359 5.072 -8.434 1.00 95.81 79 THR A CA 1
ATOM 617 C C . THR A 1 79 ? -0.013 3.968 -7.440 1.00 95.81 79 THR A C 1
ATOM 619 O O . THR A 1 79 ? -0.297 4.093 -6.253 1.00 95.81 79 THR A O 1
ATOM 622 N N . ILE A 1 80 ? 0.662 2.917 -7.904 1.00 96.19 80 ILE A N 1
ATOM 623 C CA . ILE A 1 80 ? 1.041 1.751 -7.093 1.00 96.19 80 ILE A CA 1
ATOM 624 C C . ILE A 1 80 ? 1.970 2.142 -5.950 1.00 96.19 80 ILE A C 1
ATOM 626 O O . ILE A 1 80 ? 1.726 1.768 -4.803 1.00 96.19 80 ILE A O 1
ATOM 630 N N . SER A 1 81 ? 3.005 2.934 -6.228 1.00 96.31 81 SER A N 1
ATOM 631 C CA . SER A 1 81 ? 3.938 3.411 -5.209 1.00 96.31 81 SER A CA 1
ATOM 632 C C . SER A 1 81 ? 3.236 4.289 -4.173 1.00 96.31 81 SER A C 1
ATOM 634 O O . SER A 1 81 ? 3.513 4.173 -2.982 1.00 96.31 81 SER A O 1
ATOM 636 N N . GLN A 1 82 ? 2.281 5.126 -4.586 1.00 96.69 82 GLN A N 1
ATOM 637 C CA . GLN A 1 82 ? 1.505 5.936 -3.645 1.00 96.69 82 GLN A CA 1
ATOM 638 C C . GLN A 1 82 ? 0.547 5.096 -2.790 1.00 96.69 82 GLN A C 1
ATOM 640 O O . GLN A 1 82 ? 0.464 5.332 -1.587 1.00 96.69 82 GLN A O 1
ATOM 645 N N . LEU A 1 83 ? -0.133 4.102 -3.368 1.00 97.44 83 LEU A N 1
ATOM 646 C CA . LEU A 1 83 ? -0.987 3.173 -2.618 1.00 97.44 83 LEU A CA 1
ATOM 647 C C . LEU A 1 83 ? -0.178 2.310 -1.647 1.00 97.44 83 LEU A C 1
ATOM 649 O O . LEU A 1 83 ? -0.614 2.089 -0.524 1.00 97.44 83 LEU A O 1
ATOM 653 N N . THR A 1 84 ? 1.024 1.895 -2.044 1.00 97.50 84 THR A N 1
ATOM 654 C CA . THR A 1 84 ? 1.977 1.177 -1.185 1.00 97.50 84 THR A CA 1
ATOM 655 C C . THR A 1 84 ? 2.359 2.016 0.039 1.00 97.50 84 THR A C 1
ATOM 657 O O . THR A 1 84 ? 2.320 1.520 1.165 1.00 97.50 84 THR A O 1
ATOM 660 N N . GLN A 1 85 ? 2.636 3.313 -0.154 1.00 96.81 85 GLN A N 1
ATOM 661 C CA . GLN A 1 85 ? 2.894 4.241 0.953 1.00 96.81 85 GLN A CA 1
ATOM 662 C C . GLN A 1 85 ? 1.682 4.402 1.872 1.00 96.81 85 GLN A C 1
ATOM 664 O O . GLN A 1 85 ? 1.846 4.361 3.089 1.00 96.81 85 GLN A O 1
ATOM 669 N N . ILE A 1 86 ? 0.480 4.586 1.307 1.00 96.88 86 ILE A N 1
ATOM 670 C CA . ILE A 1 86 ? -0.765 4.720 2.082 1.00 96.88 86 ILE A CA 1
ATOM 671 C C . ILE A 1 86 ? -0.983 3.466 2.930 1.00 96.88 86 ILE A C 1
ATOM 673 O O . ILE A 1 86 ? -1.142 3.580 4.143 1.00 96.88 86 ILE A O 1
ATOM 677 N N . LEU A 1 87 ? -0.935 2.284 2.306 1.00 97.06 87 LEU A N 1
ATOM 678 C CA . LEU A 1 87 ? -1.128 0.999 2.973 1.00 97.06 87 LEU A CA 1
ATOM 679 C C . LEU A 1 87 ? -0.142 0.835 4.136 1.00 97.06 87 LEU A C 1
ATOM 681 O O . LEU A 1 87 ? -0.559 0.594 5.265 1.00 97.06 87 LEU A O 1
ATOM 685 N N . SER A 1 88 ? 1.149 1.063 3.887 1.00 96.75 88 SER A N 1
ATOM 686 C CA . SER A 1 88 ? 2.182 0.968 4.921 1.00 96.75 88 SER A CA 1
ATOM 687 C C . SER A 1 88 ? 1.950 1.945 6.082 1.00 96.75 88 SER A C 1
ATOM 689 O O . SER A 1 88 ? 1.918 1.543 7.248 1.00 96.75 88 SER A O 1
ATOM 691 N N . HIS A 1 89 ? 1.711 3.227 5.787 1.00 94.44 89 HIS A N 1
ATOM 692 C CA . HIS A 1 89 ? 1.482 4.240 6.818 1.00 94.44 89 HIS A CA 1
ATOM 693 C C . HIS A 1 89 ? 0.230 3.972 7.652 1.00 94.44 89 HIS A C 1
ATOM 695 O O . HIS A 1 89 ? 0.243 4.232 8.857 1.00 94.44 89 HIS A O 1
ATOM 701 N N . CYS A 1 90 ? -0.849 3.504 7.025 1.00 94.88 90 CYS A N 1
ATOM 702 C CA . CYS A 1 90 ? -2.107 3.217 7.703 1.00 94.88 90 CYS A CA 1
ATOM 703 C C . CYS A 1 90 ? -2.012 2.001 8.621 1.00 94.88 90 CYS A C 1
ATOM 705 O O . CYS A 1 90 ? -2.649 2.015 9.667 1.00 94.88 90 CYS A O 1
ATOM 707 N N . CYS A 1 91 ? -1.205 1.002 8.265 1.00 95.00 91 CYS A N 1
ATOM 708 C CA . CYS A 1 91 ? -1.028 -0.200 9.071 1.00 95.00 91 CYS A CA 1
ATOM 709 C C . CYS A 1 91 ? -0.180 0.029 10.332 1.00 95.00 91 CYS A C 1
ATOM 711 O O . CYS A 1 91 ? -0.408 -0.628 11.343 1.00 95.00 91 CYS A O 1
ATOM 713 N N . VAL A 1 92 ? 0.808 0.927 10.310 1.00 92.62 92 VAL A N 1
ATOM 714 C CA . VAL A 1 92 ? 1.660 1.200 11.486 1.00 92.62 92 VAL A CA 1
ATOM 715 C C . VAL A 1 92 ? 0.908 2.038 12.528 1.00 92.62 92 VAL A C 1
ATOM 717 O O . VAL A 1 92 ? 0.241 3.013 12.172 1.00 92.62 92 VAL A O 1
ATOM 720 N N . ASP A 1 93 ? 1.040 1.687 13.812 1.00 88.88 93 ASP A N 1
ATOM 721 C CA . ASP A 1 93 ? 0.325 2.283 14.960 1.00 88.88 93 ASP A CA 1
ATOM 722 C C . ASP A 1 93 ? -1.213 2.189 14.884 1.00 88.88 93 ASP A C 1
ATOM 724 O O . ASP A 1 93 ? -1.921 2.964 15.538 1.00 88.88 93 ASP A O 1
ATOM 728 N N . LEU A 1 94 ? -1.744 1.282 14.059 1.00 91.19 94 LEU A N 1
ATOM 729 C CA . LEU A 1 94 ? -3.174 1.003 14.004 1.00 91.19 94 LEU A CA 1
ATOM 730 C C . LEU A 1 94 ? -3.582 0.109 15.177 1.00 91.19 94 LEU A C 1
ATOM 732 O O . LEU A 1 94 ? -2.903 -0.861 15.501 1.00 91.19 94 LEU A O 1
ATOM 736 N N . GLU A 1 95 ? -4.726 0.420 15.778 1.00 89.12 95 GLU A N 1
ATOM 737 C CA . GLU A 1 95 ? -5.359 -0.405 16.805 1.00 89.12 95 GLU A CA 1
ATOM 738 C C . GLU A 1 95 ? -6.575 -1.110 16.170 1.00 89.12 95 GLU A C 1
ATOM 740 O O . GLU A 1 95 ? -7.639 -0.491 16.081 1.00 89.12 95 GLU A O 1
ATOM 745 N N . PRO A 1 96 ? -6.437 -2.363 15.689 1.00 86.62 96 PRO A N 1
ATOM 746 C CA . PRO A 1 96 ? -7.481 -3.058 14.920 1.00 86.62 96 PRO A CA 1
ATOM 747 C C . PRO A 1 96 ? -8.687 -3.515 15.762 1.00 86.62 96 PRO A C 1
ATOM 749 O O . PRO A 1 96 ? -9.716 -3.893 15.212 1.00 86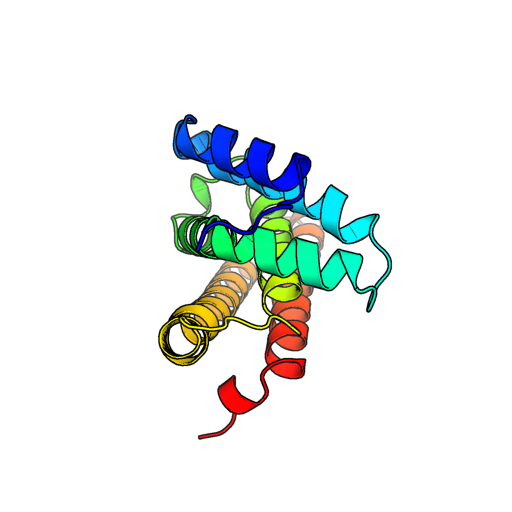.62 96 PRO A O 1
ATOM 752 N N . GLY A 1 97 ? -8.599 -3.451 17.094 1.00 88.81 97 GLY A N 1
ATOM 753 C CA . GLY A 1 97 ? -9.724 -3.741 17.983 1.00 88.81 97 GLY A CA 1
ATOM 754 C C . GLY A 1 97 ? -10.189 -5.198 17.903 1.00 88.81 97 GLY A C 1
ATOM 755 O O . GLY A 1 97 ? -9.411 -6.105 18.185 1.00 88.81 97 GLY A O 1
ATOM 756 N N . GLU A 1 98 ? -11.465 -5.408 17.570 1.00 86.62 98 GLU A N 1
ATOM 757 C CA . GLU A 1 98 ? -12.083 -6.744 17.482 1.00 86.62 98 GLU A CA 1
ATOM 758 C C . GLU A 1 98 ? -11.506 -7.578 16.324 1.00 86.62 98 GLU A C 1
ATOM 760 O O . GLU A 1 98 ? -11.402 -8.795 16.450 1.00 86.62 98 GLU A O 1
ATOM 765 N N . ASP A 1 99 ? -11.027 -6.924 15.263 1.00 89.88 99 ASP A N 1
ATOM 766 C CA . ASP A 1 99 ? -10.505 -7.570 14.052 1.00 89.88 99 ASP A CA 1
ATOM 767 C C . ASP A 1 99 ? -8.976 -7.752 14.105 1.00 89.88 99 ASP A C 1
ATOM 769 O O . ASP A 1 99 ? -8.302 -7.841 13.078 1.00 89.88 99 ASP A O 1
ATOM 773 N N . ALA A 1 100 ? -8.389 -7.762 15.309 1.00 90.62 100 ALA A N 1
ATOM 774 C CA . ALA A 1 100 ? -6.942 -7.868 15.485 1.00 90.62 100 ALA A CA 1
ATOM 775 C C . ALA A 1 100 ? -6.370 -9.158 14.887 1.00 90.62 100 ALA A C 1
ATOM 777 O O . ALA A 1 100 ? -5.304 -9.129 14.281 1.00 90.62 100 ALA A O 1
ATOM 778 N N . GLU A 1 101 ? -7.073 -10.281 15.032 1.00 91.88 101 GLU A N 1
ATOM 779 C CA . GLU A 1 101 ? -6.613 -11.568 14.507 1.00 91.88 101 GLU A CA 1
ATOM 780 C C . GLU A 1 101 ? -6.477 -11.541 12.978 1.00 91.88 101 GLU A C 1
ATOM 782 O O . GLU A 1 101 ? -5.414 -11.878 12.460 1.00 91.88 101 GLU A O 1
ATOM 787 N N . GLU A 1 102 ? -7.504 -11.068 12.268 1.00 92.50 102 GLU A N 1
ATOM 788 C CA . GLU A 1 102 ? -7.481 -10.913 10.807 1.00 92.50 102 GLU A CA 1
ATOM 789 C C . GLU A 1 102 ? -6.405 -9.907 10.373 1.00 92.50 102 GLU A C 1
ATOM 791 O O . GLU A 1 102 ? -5.622 -10.164 9.456 1.00 92.50 102 GLU A O 1
ATOM 796 N N . PHE A 1 103 ? -6.299 -8.778 11.080 1.00 94.06 103 PHE A N 1
ATOM 797 C CA . PHE A 1 103 ? -5.299 -7.760 10.780 1.00 94.06 103 PHE A CA 1
ATOM 798 C C . PHE A 1 103 ? -3.865 -8.303 10.863 1.00 94.06 103 PHE A C 1
ATOM 800 O O . PHE A 1 103 ? -3.084 -8.135 9.922 1.00 94.06 103 PHE A O 1
ATOM 807 N N . TYR A 1 104 ? -3.517 -8.958 11.974 1.00 93.31 104 TYR A N 1
ATOM 808 C CA . TYR A 1 104 ? -2.153 -9.424 12.226 1.00 93.31 104 TYR A CA 1
ATOM 809 C C . TYR A 1 104 ? -1.799 -10.705 11.466 1.00 93.31 104 TYR A C 1
ATOM 811 O O . TYR A 1 104 ? -0.654 -10.840 11.040 1.00 93.31 104 TYR A O 1
ATOM 819 N N . ASN A 1 105 ? -2.749 -11.622 11.263 1.00 93.06 105 ASN A N 1
ATOM 820 C CA . ASN A 1 105 ? -2.461 -12.929 10.665 1.00 93.06 105 ASN A CA 1
ATOM 821 C C . ASN A 1 105 ? -2.743 -13.001 9.161 1.00 93.06 105 ASN A C 1
ATOM 823 O O . ASN A 1 105 ? -2.196 -13.877 8.494 1.00 93.06 105 ASN A O 1
ATOM 827 N N . GLU A 1 106 ? -3.562 -12.100 8.614 1.00 93.62 106 GLU A N 1
ATOM 828 C CA . GLU A 1 106 ? -3.934 -12.131 7.196 1.00 93.62 106 GLU A CA 1
ATOM 829 C C . GLU A 1 106 ? -3.511 -10.853 6.474 1.00 93.62 106 GLU A C 1
ATOM 831 O O . GLU A 1 106 ? -2.714 -10.907 5.530 1.00 93.62 106 GLU A O 1
ATOM 836 N N . LEU A 1 107 ? -3.997 -9.692 6.925 1.00 95.00 107 LEU A N 1
ATOM 837 C CA . LEU A 1 107 ? -3.805 -8.429 6.210 1.00 95.00 107 LEU A CA 1
ATOM 838 C C . LEU A 1 107 ? -2.335 -8.006 6.180 1.00 95.00 107 LEU A C 1
ATOM 840 O O . LEU A 1 107 ? -1.801 -7.713 5.107 1.00 95.00 107 LEU A O 1
ATOM 844 N N . LEU A 1 108 ? -1.674 -7.962 7.339 1.00 95.12 108 LEU A N 1
ATOM 845 C CA . LEU A 1 108 ? -0.282 -7.522 7.440 1.00 95.12 108 LEU A CA 1
ATOM 846 C C . LEU A 1 108 ? 0.689 -8.429 6.660 1.00 95.12 108 LEU A C 1
ATOM 848 O O . LEU A 1 108 ? 1.460 -7.884 5.859 1.00 95.12 108 LEU A O 1
ATOM 852 N N . PRO A 1 109 ? 0.652 -9.772 6.803 1.00 95.25 109 PRO A N 1
ATOM 853 C CA . PRO A 1 109 ? 1.468 -10.662 5.981 1.00 95.25 109 PRO A CA 1
ATOM 854 C C . PRO A 1 109 ? 1.209 -10.480 4.484 1.00 95.25 109 PRO A C 1
ATOM 856 O O . PRO A 1 109 ? 2.157 -10.366 3.706 1.00 95.25 109 PRO A O 1
ATOM 859 N N . SER A 1 110 ? -0.060 -10.351 4.081 1.00 96.19 110 SER A N 1
ATOM 860 C CA . SER A 1 110 ? -0.433 -10.145 2.676 1.00 96.19 110 SER A CA 1
ATOM 861 C C . SER A 1 110 ? 0.095 -8.824 2.112 1.00 96.19 110 SER A C 1
ATOM 863 O O . SER A 1 110 ? 0.509 -8.767 0.951 1.00 96.19 110 SER A O 1
ATOM 865 N N . ALA A 1 111 ? 0.108 -7.757 2.916 1.00 96.75 111 ALA A N 1
ATOM 866 C CA . ALA A 1 111 ? 0.685 -6.470 2.538 1.00 96.75 111 ALA A CA 1
ATOM 867 C C . ALA A 1 111 ? 2.207 -6.563 2.356 1.00 96.75 111 ALA A C 1
ATOM 869 O O . ALA A 1 111 ? 2.735 -6.094 1.345 1.00 96.75 111 ALA A O 1
ATOM 870 N N . ALA A 1 112 ? 2.905 -7.212 3.291 1.00 96.56 112 ALA A N 1
ATOM 871 C CA . ALA A 1 112 ? 4.348 -7.418 3.205 1.00 96.56 112 ALA A CA 1
ATOM 872 C C . ALA A 1 112 ? 4.735 -8.260 1.977 1.00 96.56 112 ALA A C 1
ATOM 874 O O . ALA A 1 112 ? 5.648 -7.888 1.234 1.00 96.56 112 ALA A O 1
ATOM 875 N N . GLU A 1 113 ? 4.012 -9.352 1.716 1.00 95.81 113 GLU A N 1
ATOM 876 C CA . GLU A 1 113 ? 4.231 -10.191 0.536 1.00 95.81 113 GLU A CA 1
ATOM 877 C C . GLU A 1 113 ? 3.981 -9.416 -0.765 1.00 95.81 113 GLU A C 1
ATOM 879 O O . GLU A 1 113 ? 4.812 -9.460 -1.676 1.00 95.81 113 GLU A O 1
ATOM 884 N N . ASN A 1 114 ? 2.908 -8.620 -0.832 1.00 96.06 114 ASN A N 1
ATOM 885 C CA . ASN A 1 114 ? 2.643 -7.754 -1.982 1.00 96.06 114 ASN A CA 1
ATOM 886 C C . ASN A 1 114 ? 3.805 -6.798 -2.266 1.00 96.06 114 ASN A C 1
ATOM 888 O O . ASN A 1 114 ? 4.231 -6.665 -3.413 1.00 96.06 114 ASN A O 1
ATOM 892 N N . PHE A 1 115 ? 4.363 -6.152 -1.241 1.00 97.06 115 PHE A N 1
ATOM 893 C CA . PHE A 1 115 ? 5.477 -5.220 -1.430 1.00 97.06 115 PHE A CA 1
ATOM 894 C C . PHE A 1 115 ? 6.724 -5.918 -1.987 1.00 97.06 115 PHE A C 1
ATOM 896 O O . PHE A 1 115 ? 7.398 -5.367 -2.861 1.00 97.06 115 PHE A O 1
ATOM 903 N N . LEU A 1 116 ? 7.003 -7.151 -1.555 1.00 96.44 116 LEU A N 1
ATOM 904 C CA . LEU A 1 116 ? 8.097 -7.960 -2.102 1.00 96.44 116 LEU A CA 1
ATOM 905 C C . LEU A 1 116 ? 7.862 -8.319 -3.577 1.00 96.44 116 LEU A C 1
ATOM 907 O O . LEU A 1 116 ? 8.784 -8.213 -4.395 1.00 96.44 116 LEU A O 1
ATOM 911 N N . VAL A 1 117 ? 6.632 -8.695 -3.938 1.00 96.19 117 VAL A N 1
ATOM 912 C CA . VAL A 1 117 ? 6.245 -8.981 -5.329 1.00 96.19 117 VAL A CA 1
ATOM 913 C C . VAL A 1 117 ? 6.409 -7.739 -6.207 1.00 96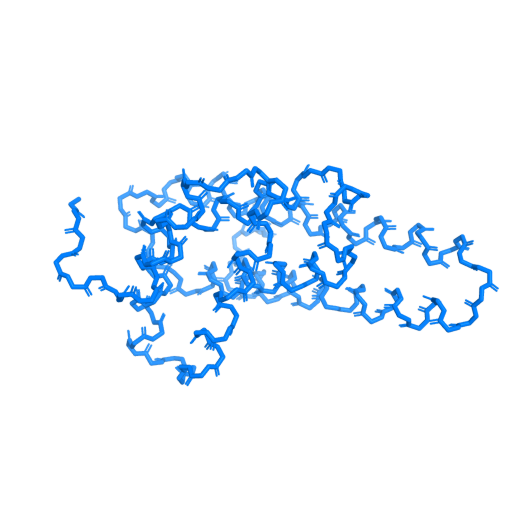.19 117 VAL A C 1
ATOM 915 O O . VAL A 1 117 ? 7.053 -7.817 -7.258 1.00 96.19 117 VAL A O 1
ATOM 918 N N . LEU A 1 118 ? 5.907 -6.583 -5.766 1.00 96.38 118 LEU A N 1
ATOM 919 C CA . LEU A 1 118 ? 6.042 -5.309 -6.479 1.00 96.38 118 LEU A CA 1
ATOM 920 C C . LEU A 1 118 ? 7.513 -4.910 -6.647 1.00 96.38 118 LEU A C 1
ATOM 922 O O . LEU A 1 118 ? 7.929 -4.524 -7.740 1.00 96.38 118 LEU A O 1
ATOM 926 N N . GLY A 1 119 ? 8.331 -5.076 -5.603 1.00 96.62 119 GLY A N 1
ATOM 927 C CA . GLY A 1 119 ? 9.77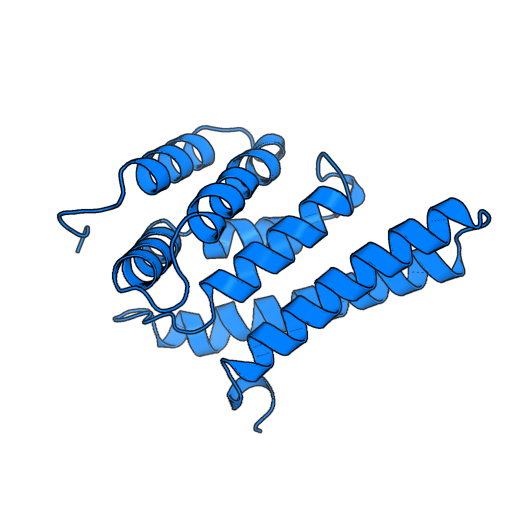5 -4.848 -5.673 1.00 96.62 119 GLY A CA 1
ATOM 928 C C . GLY A 1 119 ? 10.447 -5.721 -6.738 1.00 96.62 119 GLY A C 1
ATOM 929 O O . GLY A 1 119 ? 11.234 -5.230 -7.551 1.00 96.62 119 GLY A O 1
ATOM 930 N N . ARG A 1 120 ? 10.091 -7.010 -6.812 1.00 96.69 120 ARG A N 1
ATOM 931 C CA . ARG A 1 120 ? 10.616 -7.923 -7.840 1.00 96.69 120 ARG A CA 1
ATOM 932 C C . ARG A 1 120 ? 10.160 -7.547 -9.253 1.00 96.69 120 ARG A C 1
ATOM 934 O O . ARG A 1 120 ? 10.938 -7.675 -10.205 1.00 96.69 120 ARG A O 1
ATOM 941 N N . GLN A 1 121 ? 8.922 -7.091 -9.407 1.00 94.62 121 GLN A N 1
ATOM 942 C CA . GLN A 1 121 ? 8.397 -6.620 -10.689 1.00 94.62 121 GLN A CA 1
ATOM 943 C C . GLN A 1 121 ? 9.134 -5.360 -11.159 1.00 94.62 121 GLN A C 1
ATOM 945 O O . GLN A 1 121 ? 9.637 -5.346 -12.281 1.00 94.62 121 GLN A O 1
ATOM 950 N N . LEU A 1 122 ? 9.311 -4.366 -10.283 1.00 95.69 122 LEU A N 1
ATOM 951 C CA . LEU A 1 122 ? 10.092 -3.155 -10.562 1.00 95.69 122 LEU A CA 1
ATOM 952 C C . LEU A 1 122 ? 11.539 -3.475 -10.940 1.00 95.69 122 LEU A C 1
ATOM 954 O O . LEU A 1 122 ? 12.043 -2.952 -11.932 1.00 95.69 122 LEU A O 1
ATOM 958 N N . GLN A 1 123 ? 12.187 -4.389 -10.214 1.00 96.06 123 GLN A N 1
ATOM 959 C CA . GLN A 1 123 ? 13.530 -4.862 -10.554 1.00 96.06 123 GLN A CA 1
ATOM 960 C C . GLN A 1 123 ? 13.575 -5.469 -11.965 1.00 96.06 123 GLN A C 1
ATOM 962 O O . GLN A 1 123 ? 14.503 -5.207 -12.731 1.00 96.06 123 GLN A O 1
ATOM 967 N N . THR A 1 124 ? 12.567 -6.265 -12.326 1.00 95.94 124 THR A N 1
ATOM 968 C CA . THR A 1 124 ? 12.470 -6.884 -13.655 1.00 95.94 124 THR A CA 1
ATOM 969 C C . THR A 1 124 ? 12.282 -5.827 -14.744 1.00 95.94 124 THR A C 1
ATOM 971 O O . THR A 1 124 ? 12.975 -5.871 -15.761 1.00 95.94 124 THR A O 1
ATOM 974 N N . CYS A 1 125 ? 11.404 -4.843 -14.526 1.00 94.44 125 CYS A N 1
ATOM 975 C CA . CYS A 1 125 ? 11.238 -3.699 -15.423 1.00 94.44 125 CYS A CA 1
ATOM 976 C C . CYS A 1 125 ? 12.555 -2.930 -15.593 1.00 94.44 125 CYS A C 1
ATOM 978 O O . CYS A 1 125 ? 12.957 -2.654 -16.717 1.00 94.44 125 CYS A O 1
ATOM 980 N N . PHE A 1 126 ? 13.270 -2.657 -14.499 1.00 95.50 126 PHE A N 1
ATOM 981 C CA . PHE A 1 126 ? 14.527 -1.907 -14.518 1.00 95.50 126 PHE A CA 1
ATOM 982 C C . PHE A 1 126 ? 15.624 -2.607 -15.333 1.00 95.50 126 PHE A C 1
ATOM 984 O O . PHE A 1 126 ? 16.338 -1.962 -16.102 1.00 95.50 126 PHE A O 1
ATOM 991 N N . ILE A 1 127 ? 15.757 -3.931 -15.192 1.00 95.88 127 ILE A N 1
ATOM 992 C CA . ILE A 1 127 ? 16.731 -4.729 -15.955 1.00 95.88 127 ILE A CA 1
ATOM 993 C C . ILE A 1 127 ? 16.424 -4.673 -17.457 1.00 95.88 127 ILE A C 1
ATOM 995 O O . ILE A 1 127 ? 17.347 -4.587 -18.267 1.00 95.88 127 ILE A O 1
ATOM 999 N N . ASN A 1 128 ? 15.139 -4.694 -17.817 1.00 95.31 128 ASN A N 1
ATOM 1000 C CA . ASN A 1 128 ? 14.683 -4.707 -19.206 1.00 95.31 128 ASN A CA 1
ATOM 1001 C C . ASN A 1 128 ? 14.587 -3.309 -19.842 1.00 95.31 128 ASN A C 1
ATOM 1003 O O . ASN A 1 128 ? 14.497 -3.209 -21.065 1.00 95.31 128 ASN A O 1
ATOM 1007 N N . ALA A 1 129 ? 14.612 -2.240 -19.043 1.00 95.19 129 ALA A N 1
ATOM 1008 C CA . ALA A 1 129 ? 14.545 -0.870 -19.531 1.00 95.19 129 ALA A CA 1
ATOM 1009 C C . ALA A 1 129 ? 15.768 -0.531 -20.398 1.00 95.19 129 ALA A C 1
ATOM 1011 O O . ALA A 1 129 ? 16.923 -0.774 -20.027 1.00 95.19 129 ALA A O 1
ATOM 1012 N N . ALA A 1 130 ? 15.515 0.059 -21.566 1.00 91.75 130 ALA A N 1
ATOM 1013 C CA . ALA A 1 130 ? 16.562 0.420 -22.522 1.00 91.75 130 ALA A CA 1
ATOM 1014 C C . ALA A 1 130 ? 17.072 1.856 -22.327 1.00 91.75 130 ALA A C 1
ATOM 1016 O O . ALA A 1 130 ? 18.218 2.154 -22.665 1.00 91.75 130 ALA A O 1
ATOM 1017 N N . LYS A 1 131 ? 16.224 2.746 -21.798 1.00 95.00 131 LYS A N 1
ATOM 1018 C CA . LYS A 1 131 ? 16.504 4.178 -21.641 1.00 95.00 131 LYS A CA 1
AT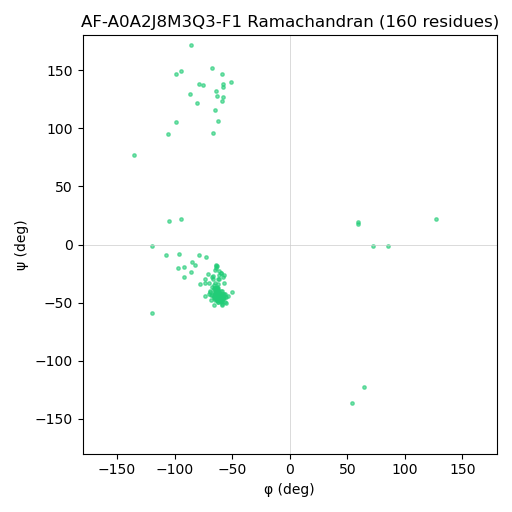OM 1019 C C . LYS A 1 131 ? 16.947 4.500 -20.218 1.00 95.00 131 LYS A C 1
ATOM 1021 O O . LYS A 1 131 ? 16.495 3.863 -19.271 1.00 95.00 131 LYS A O 1
ATOM 1026 N N . ALA A 1 132 ? 17.829 5.485 -20.071 1.00 90.81 132 ALA A N 1
ATOM 1027 C CA . ALA A 1 132 ? 18.327 5.898 -18.760 1.00 90.81 132 ALA A CA 1
ATOM 1028 C C . ALA A 1 132 ? 17.231 6.591 -17.937 1.00 90.81 132 ALA A C 1
ATOM 1030 O O . ALA A 1 132 ? 17.071 6.294 -16.761 1.00 90.81 132 ALA A O 1
ATOM 1031 N N . GLU A 1 133 ? 16.413 7.423 -18.579 1.00 91.75 133 GLU A N 1
ATOM 1032 C CA . GLU A 1 133 ? 15.341 8.173 -17.919 1.00 91.75 133 GLU A CA 1
ATOM 1033 C C . GLU A 1 133 ? 14.276 7.231 -17.335 1.00 91.75 133 GLU A C 1
ATOM 1035 O O . GLU A 1 133 ? 13.824 7.405 -16.209 1.00 91.75 133 GLU A O 1
ATOM 1040 N N . GLU A 1 134 ? 13.937 6.168 -18.072 1.00 93.06 134 GLU A N 1
ATOM 1041 C CA . GLU A 1 134 ? 13.027 5.113 -17.608 1.00 93.06 134 GLU A CA 1
ATOM 1042 C C . GLU A 1 134 ? 13.606 4.355 -16.404 1.00 93.06 134 GLU A C 1
ATOM 1044 O O . GLU A 1 134 ? 12.885 4.002 -15.472 1.00 93.06 134 GLU A O 1
ATOM 1049 N N . LYS A 1 135 ? 14.925 4.125 -16.389 1.00 94.81 135 LYS A N 1
ATOM 1050 C CA . LYS A 1 135 ? 15.606 3.489 -15.257 1.00 94.81 135 LYS A CA 1
ATOM 1051 C C . LYS A 1 135 ? 15.563 4.352 -14.004 1.00 94.81 135 LYS A C 1
ATOM 1053 O O . LYS A 1 135 ? 15.336 3.803 -12.928 1.00 94.81 135 LYS A O 1
ATOM 1058 N N . ASP A 1 136 ? 15.753 5.660 -14.137 1.00 95.75 136 ASP A N 1
ATOM 1059 C CA . ASP A 1 136 ? 15.701 6.587 -13.005 1.00 95.75 136 ASP A CA 1
ATOM 1060 C C . ASP A 1 136 ? 14.299 6.615 -12.373 1.00 95.75 136 ASP A C 1
ATOM 1062 O O . ASP A 1 136 ? 14.168 6.533 -11.149 1.00 95.75 136 ASP A O 1
ATOM 1066 N N . GLU A 1 137 ? 13.242 6.630 -13.192 1.00 95.50 137 GLU A N 1
ATOM 1067 C CA . GLU A 1 137 ? 11.856 6.537 -12.712 1.00 95.50 137 GLU A CA 1
ATOM 1068 C C . GLU A 1 137 ? 11.577 5.199 -12.009 1.00 95.50 137 GLU A C 1
ATOM 1070 O O . GLU A 1 137 ? 11.056 5.172 -10.892 1.00 95.50 137 GLU A O 1
ATOM 1075 N N . LEU A 1 138 ? 11.967 4.075 -12.618 1.00 96.50 138 LEU A N 1
ATOM 1076 C CA . LEU A 1 138 ? 11.779 2.744 -12.029 1.00 96.50 138 LEU A CA 1
ATOM 1077 C C . LEU A 1 138 ? 12.553 2.578 -10.716 1.00 96.50 138 LEU A C 1
ATOM 1079 O O . LEU A 1 138 ? 12.043 1.964 -9.776 1.00 96.50 138 LEU A O 1
ATOM 1083 N N . LEU A 1 139 ? 13.758 3.146 -10.625 1.00 96.62 139 LEU A N 1
ATOM 1084 C CA . LEU A 1 139 ? 14.541 3.159 -9.394 1.00 96.62 139 LEU A CA 1
ATOM 1085 C C . LEU A 1 139 ? 13.838 3.969 -8.301 1.00 96.62 139 LEU A C 1
ATOM 1087 O O . LEU A 1 139 ? 13.784 3.521 -7.156 1.00 96.62 139 LEU A O 1
ATOM 1091 N N . HIS A 1 140 ? 13.259 5.120 -8.648 1.00 97.56 140 HIS A N 1
ATOM 1092 C CA . HIS A 1 140 ? 12.490 5.931 -7.707 1.00 97.56 140 HIS A CA 1
ATOM 1093 C C . HIS A 1 140 ? 11.276 5.169 -7.152 1.00 97.56 140 HIS A C 1
ATOM 1095 O O . HIS A 1 140 ? 11.062 5.138 -5.939 1.00 97.56 140 HIS A O 1
ATOM 1101 N N . PHE A 1 141 ? 10.514 4.485 -8.008 1.00 97.62 141 PHE A N 1
ATOM 1102 C CA . PHE A 1 141 ? 9.388 3.660 -7.558 1.00 97.62 141 PHE A CA 1
ATOM 1103 C C . PHE A 1 141 ? 9.838 2.481 -6.690 1.00 97.62 141 PHE A C 1
ATOM 1105 O O . PHE A 1 141 ? 9.188 2.176 -5.688 1.00 97.62 141 PHE A O 1
ATOM 1112 N N . PHE A 1 142 ? 10.967 1.849 -7.028 1.00 97.62 142 PHE A N 1
ATOM 1113 C CA . PHE A 1 142 ? 11.547 0.762 -6.237 1.00 97.62 142 PHE A CA 1
ATOM 1114 C C . PHE A 1 142 ? 11.948 1.226 -4.836 1.00 97.62 142 PHE A C 1
ATOM 1116 O O . PHE A 1 142 ? 11.655 0.534 -3.859 1.00 97.62 142 PHE A O 1
ATOM 1123 N N . GLN A 1 143 ? 12.562 2.408 -4.725 1.00 98.00 143 GLN A N 1
ATOM 1124 C CA . GLN A 1 143 ? 12.877 3.028 -3.437 1.00 98.00 143 GLN A CA 1
ATOM 1125 C C . GLN A 1 143 ? 11.608 3.238 -2.613 1.00 98.00 143 GLN A C 1
ATOM 1127 O O . GLN A 1 143 ? 11.548 2.772 -1.483 1.00 98.00 143 GLN A O 1
ATOM 1132 N N . ILE A 1 144 ? 10.555 3.819 -3.199 1.00 98.06 144 ILE A N 1
ATOM 1133 C CA . ILE A 1 144 ? 9.290 4.045 -2.485 1.00 98.06 144 ILE A CA 1
ATOM 1134 C C . ILE A 1 144 ? 8.692 2.737 -1.947 1.00 98.06 144 ILE A C 1
ATOM 1136 O O . ILE A 1 144 ? 8.267 2.690 -0.791 1.00 98.06 144 ILE A O 1
ATOM 1140 N N . VAL A 1 145 ? 8.633 1.681 -2.767 1.00 97.81 145 VAL A N 1
ATOM 1141 C CA . VAL A 1 145 ? 8.079 0.381 -2.346 1.00 97.81 145 VAL A CA 1
ATOM 1142 C C . VAL A 1 145 ? 8.922 -0.229 -1.226 1.00 97.81 145 VAL A C 1
ATOM 1144 O O . VAL A 1 145 ? 8.379 -0.708 -0.233 1.00 97.81 145 VAL A O 1
ATOM 1147 N N . THR A 1 146 ? 10.245 -0.159 -1.352 1.00 97.69 146 THR A N 1
ATOM 1148 C CA . THR A 1 146 ? 11.177 -0.724 -0.370 1.00 97.69 146 THR A CA 1
ATOM 1149 C C . THR A 1 146 ? 11.142 0.045 0.954 1.00 97.69 146 THR A C 1
ATOM 1151 O O . THR A 1 146 ? 11.064 -0.569 2.015 1.00 97.69 146 THR A O 1
ATOM 1154 N N . ASP A 1 147 ? 11.116 1.377 0.910 1.00 98.00 147 ASP A N 1
ATOM 1155 C CA . ASP A 1 147 ? 10.984 2.230 2.096 1.00 98.00 147 ASP A CA 1
ATOM 1156 C C . ASP A 1 147 ? 9.648 1.984 2.805 1.00 98.00 147 ASP A C 1
ATOM 1158 O O . ASP A 1 147 ? 9.593 1.911 4.032 1.00 98.00 147 ASP A O 1
ATOM 1162 N N . SER A 1 148 ? 8.570 1.783 2.039 1.00 97.88 148 SER A N 1
ATOM 1163 C CA . SER A 1 148 ? 7.254 1.440 2.589 1.00 97.88 148 SER A CA 1
ATOM 1164 C C . SER A 1 148 ? 7.257 0.063 3.257 1.00 97.88 148 SER A C 1
ATOM 1166 O O . SER A 1 148 ? 6.643 -0.099 4.310 1.00 97.88 148 SER A O 1
ATOM 1168 N N . LEU A 1 149 ? 7.968 -0.921 2.697 1.00 97.25 149 LEU A N 1
ATOM 1169 C CA . LEU A 1 149 ? 8.167 -2.217 3.346 1.00 97.25 149 LEU A CA 1
ATOM 1170 C C . LEU A 1 149 ? 8.948 -2.070 4.651 1.00 97.25 149 LEU A C 1
ATOM 1172 O O . LEU A 1 149 ? 8.511 -2.585 5.676 1.00 97.25 149 LEU A O 1
ATOM 1176 N N . PHE A 1 150 ? 10.061 -1.337 4.653 1.00 96.19 150 PHE A N 1
ATOM 1177 C CA . PHE A 1 150 ? 10.837 -1.131 5.876 1.00 96.19 150 PHE A CA 1
ATOM 1178 C C . PHE A 1 150 ? 10.062 -0.371 6.949 1.00 96.19 150 PHE A C 1
ATOM 1180 O O . PHE A 1 150 ? 10.180 -0.709 8.124 1.00 96.19 150 PHE A O 1
ATOM 1187 N N . TRP A 1 151 ? 9.235 0.601 6.563 1.00 95.81 151 TRP A N 1
ATOM 1188 C CA . TRP A 1 151 ? 8.332 1.275 7.492 1.00 95.81 151 TRP A CA 1
ATOM 1189 C C . TRP A 1 151 ? 7.334 0.296 8.122 1.00 95.81 151 TRP A C 1
ATOM 1191 O O . TRP A 1 151 ? 7.185 0.279 9.342 1.00 95.81 151 TRP A O 1
ATOM 1201 N N . LEU A 1 152 ? 6.711 -0.566 7.308 1.00 95.88 152 LEU A N 1
ATOM 1202 C CA . LEU A 1 152 ? 5.762 -1.575 7.781 1.00 95.88 152 LEU A CA 1
ATOM 1203 C C . LEU A 1 152 ? 6.425 -2.550 8.765 1.00 95.88 152 LEU A C 1
ATOM 1205 O O . LEU A 1 152 ? 5.898 -2.776 9.850 1.00 95.88 152 LEU A O 1
ATOM 1209 N N . LEU A 1 153 ? 7.603 -3.072 8.413 1.00 94.06 153 LEU A N 1
ATOM 1210 C CA . LEU A 1 153 ? 8.376 -3.990 9.255 1.00 94.06 153 LEU A CA 1
ATOM 1211 C C . LEU A 1 153 ? 8.883 -3.329 10.542 1.00 94.06 153 LEU A C 1
ATOM 1213 O O . LEU A 1 153 ? 8.959 -3.976 11.581 1.00 94.06 153 LEU A O 1
ATOM 1217 N N . GLY A 1 154 ? 9.228 -2.041 10.486 1.00 92.44 154 GLY A N 1
ATOM 1218 C CA . GLY A 1 154 ? 9.628 -1.275 11.664 1.00 92.44 154 GLY A CA 1
ATOM 1219 C C . GLY A 1 154 ? 8.488 -1.082 12.666 1.00 92.44 154 GLY A C 1
ATOM 1220 O O . GLY A 1 154 ? 8.751 -0.996 13.863 1.00 92.44 154 GLY A O 1
ATOM 1221 N N . GLY A 1 155 ? 7.241 -1.031 12.187 1.00 91.94 155 GLY A N 1
ATOM 1222 C CA . GLY A 1 155 ? 6.044 -0.955 13.027 1.00 91.94 155 GLY A CA 1
ATOM 1223 C C . GLY A 1 155 ? 5.507 -2.308 13.503 1.00 91.94 155 GLY A C 1
ATOM 1224 O O . GLY A 1 155 ? 4.837 -2.346 14.528 1.00 91.94 155 GLY A O 1
ATOM 1225 N N . HIS A 1 156 ? 5.811 -3.390 12.781 1.00 92.00 156 HIS A N 1
ATOM 1226 C CA . HIS A 1 156 ? 5.309 -4.748 13.032 1.00 92.00 156 HIS A CA 1
ATOM 1227 C C . HIS A 1 156 ? 6.452 -5.7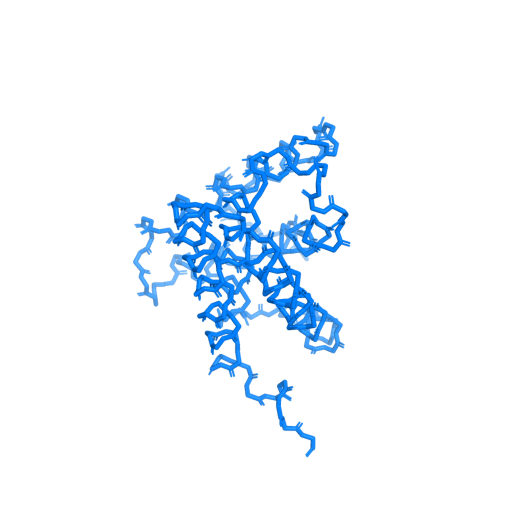54 12.925 1.00 92.00 156 HIS A C 1
ATOM 1229 O O . HIS A 1 156 ? 6.621 -6.444 11.916 1.00 92.00 156 HIS A O 1
ATOM 1235 N N . VAL A 1 157 ? 7.282 -5.807 13.965 1.00 86.50 157 VAL A N 1
ATOM 1236 C CA . VAL A 1 157 ? 8.482 -6.654 13.991 1.00 86.50 157 VAL A CA 1
ATOM 1237 C C . VAL A 1 157 ? 8.126 -8.148 13.959 1.00 86.50 157 VAL A C 1
ATOM 1239 O O . VAL A 1 157 ? 8.931 -8.978 13.539 1.00 86.50 157 VAL A O 1
ATOM 1242 N N . GLU A 1 158 ? 6.903 -8.491 14.352 1.00 83.88 158 GLU A N 1
ATOM 1243 C CA . GLU A 1 158 ? 6.323 -9.830 14.327 1.00 83.88 158 GLU A CA 1
ATOM 1244 C C . GLU A 1 158 ? 6.316 -10.423 12.911 1.00 83.88 158 GLU A C 1
ATOM 1246 O O . GLU A 1 158 ? 6.463 -11.628 12.754 1.00 83.88 158 GLU A O 1
ATOM 1251 N N . LEU A 1 159 ? 6.260 -9.587 11.864 1.00 84.06 159 LEU A N 1
ATOM 1252 C CA . LEU A 1 159 ? 6.324 -10.038 10.466 1.00 84.06 159 LEU A CA 1
ATOM 1253 C C . LEU A 1 159 ? 7.655 -10.705 10.089 1.00 84.06 159 LEU A C 1
ATOM 1255 O O . LEU A 1 159 ? 7.738 -11.377 9.062 1.00 84.06 159 LEU A O 1
ATOM 1259 N N . ILE A 1 160 ? 8.707 -10.505 10.886 1.00 80.81 160 ILE A N 1
ATOM 1260 C CA . ILE A 1 160 ? 10.038 -11.091 10.668 1.00 80.81 160 ILE A CA 1
ATOM 1261 C C . ILE A 1 160 ? 10.493 -11.986 11.823 1.00 80.81 160 ILE A C 1
ATOM 1263 O O . ILE A 1 160 ? 11.584 -12.559 11.758 1.00 80.81 160 ILE A O 1
ATOM 1267 N N . GLN A 1 161 ? 9.685 -12.112 12.874 1.00 69.31 161 GLN A N 1
ATOM 1268 C CA . GLN A 1 161 ? 9.957 -12.992 14.002 1.00 69.31 161 GLN A CA 1
ATOM 1269 C C . GLN A 1 161 ? 9.172 -14.292 13.815 1.00 69.31 161 GLN A C 1
ATOM 1271 O O . GLN A 1 161 ? 7.960 -14.321 13.987 1.00 69.31 161 GLN A O 1
ATOM 1276 N N . ASN A 1 162 ? 9.888 -15.357 13.442 1.00 51.38 162 ASN A N 1
ATOM 1277 C CA . ASN A 1 162 ? 9.402 -16.737 13.553 1.00 51.38 162 ASN A CA 1
ATOM 1278 C C . ASN A 1 162 ? 9.658 -17.275 14.961 1.00 51.38 162 ASN A C 1
ATOM 1280 O O . ASN A 1 162 ? 10.810 -17.114 15.433 1.00 51.38 162 ASN A O 1
#